Protein AF-A0A9E3DTP0-F1 (afdb_monomer_lite)

Secondary structure (DSSP, 8-state):
----GGGSTTS--HHHHHHHHHHHHHHHHHHHHSSPP-HHHHHHHHHHHS-GGGHHHHHHHHHHHTTPPP-THHHH-HHHHHHHHHHHHHHHHHHHHHHHTT-TTHHHHHHHTT----

Sequence (118 aa):
SRRNVLTTAGALPRRTAARGVLGAPRLHYTLATGAIATKEAAGHYALEVFEPSWHPLIADTLGYWRGARARGPYRRHPARRQRDAAEFVACVIEDANQRWSGSPHGRLLDIVHRWPPS

pLDDT: mean 80.46, std 18.89, range [29.72, 97.88]

Radius of gyration: 17.83 Å; chains: 1; bounding box: 39×24×72 Å

Foldseek 3Di:
DDDDPPQPPPFDPLVVLLCLQQVLLQVLCCLVPVDGDDSLRSLVSCCVPDDPVLNLLSVQSNCVVVVHDGDDPCVVHVNVSVVSSVVSSVVSVVVSCVVCVPPCCVVVVVVVVPDDDD

Structure (mmCIF, N/CA/C/O backbone):
data_AF-A0A9E3DTP0-F1
#
_entry.id   AF-A0A9E3DTP0-F1
#
loop_
_atom_site.group_PDB
_atom_site.id
_atom_site.type_symbol
_atom_site.label_atom_id
_atom_site.label_alt_id
_atom_site.label_comp_id
_atom_site.label_asym_id
_atom_site.label_entity_id
_atom_site.label_seq_id
_atom_site.pdbx_PDB_ins_code
_atom_site.Cartn_x
_atom_site.Cartn_y
_atom_site.Cartn_z
_atom_site.occupancy
_atom_site.B_iso_or_equiv
_atom_site.auth_seq_id
_atom_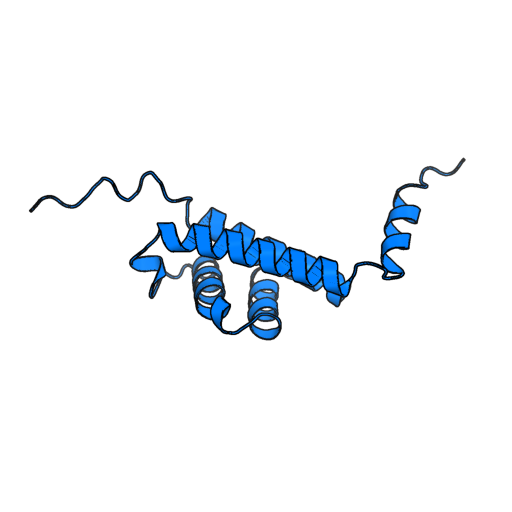site.auth_comp_id
_atom_site.auth_asym_id
_atom_site.auth_atom_id
_atom_site.pdbx_PDB_model_num
ATOM 1 N N . SER A 1 1 ? 26.458 1.436 -31.234 1.00 42.31 1 SER A N 1
ATOM 2 C CA . SER A 1 1 ? 25.141 1.658 -30.600 1.00 42.31 1 SER A CA 1
ATOM 3 C C . SER A 1 1 ? 25.329 1.836 -29.091 1.00 42.31 1 SER A C 1
ATOM 5 O O . SER A 1 1 ? 25.630 0.864 -28.404 1.00 42.31 1 SER A O 1
ATOM 7 N N . ARG A 1 2 ? 25.308 3.083 -28.586 1.00 41.94 2 ARG A N 1
ATOM 8 C CA . ARG A 1 2 ? 25.548 3.424 -27.165 1.00 41.94 2 ARG A CA 1
ATOM 9 C C . ARG A 1 2 ? 24.266 3.185 -26.361 1.00 41.94 2 ARG A C 1
ATOM 11 O O . ARG A 1 2 ? 23.267 3.856 -26.594 1.00 41.94 2 ARG A O 1
ATOM 18 N N . ARG A 1 3 ? 24.282 2.232 -25.424 1.00 46.75 3 ARG A N 1
ATOM 19 C CA . ARG A 1 3 ? 23.185 2.032 -24.464 1.00 46.75 3 ARG A CA 1
ATOM 20 C C . ARG A 1 3 ? 23.237 3.121 -23.390 1.00 46.75 3 ARG A C 1
ATOM 22 O O . ARG A 1 3 ? 24.299 3.430 -22.865 1.00 46.75 3 ARG A O 1
ATOM 29 N N . ASN A 1 4 ? 22.075 3.704 -23.124 1.00 42.19 4 ASN A N 1
ATOM 30 C CA . ASN A 1 4 ? 21.833 4.877 -22.294 1.00 42.19 4 ASN A CA 1
ATOM 31 C C . ASN A 1 4 ? 22.100 4.571 -20.803 1.00 42.19 4 ASN A C 1
ATOM 33 O O . ASN A 1 4 ? 21.284 3.933 -20.143 1.00 42.19 4 ASN A O 1
ATOM 37 N N . VAL A 1 5 ? 23.262 4.983 -20.286 1.00 47.47 5 VAL A N 1
ATOM 38 C CA . VAL A 1 5 ? 23.692 4.773 -18.883 1.00 47.47 5 VAL A CA 1
ATOM 39 C C . VAL A 1 5 ? 23.002 5.757 -17.916 1.00 47.47 5 VAL A C 1
ATOM 41 O O . VAL A 1 5 ? 23.025 5.568 -16.704 1.00 47.47 5 VAL A O 1
ATOM 44 N N . LEU A 1 6 ? 22.310 6.778 -18.432 1.00 41.81 6 LEU A N 1
ATOM 45 C CA . LEU A 1 6 ? 21.831 7.921 -17.646 1.00 41.81 6 LEU A CA 1
ATOM 46 C C . LEU A 1 6 ? 20.447 7.741 -16.992 1.00 41.81 6 LEU A C 1
ATOM 48 O O . LEU A 1 6 ? 19.993 8.631 -16.283 1.00 41.81 6 LEU A O 1
ATOM 52 N N . THR A 1 7 ? 19.761 6.607 -17.170 1.00 50.12 7 THR A N 1
ATOM 53 C CA . THR A 1 7 ? 18.391 6.419 -16.634 1.00 50.12 7 THR A CA 1
ATOM 54 C C . THR A 1 7 ? 18.332 5.717 -15.270 1.00 50.12 7 THR A C 1
ATOM 56 O O . THR A 1 7 ? 17.258 5.595 -14.683 1.00 50.12 7 THR A O 1
ATOM 59 N N . THR A 1 8 ? 19.468 5.255 -14.743 1.00 51.59 8 THR A N 1
ATOM 60 C CA . THR A 1 8 ? 19.522 4.440 -13.513 1.00 51.59 8 THR A CA 1
ATOM 61 C C . THR A 1 8 ? 19.729 5.278 -12.246 1.00 51.59 8 THR A C 1
ATOM 63 O O . THR A 1 8 ? 19.340 4.851 -11.165 1.00 51.59 8 THR A O 1
ATOM 66 N N . ALA A 1 9 ? 20.294 6.483 -12.365 1.00 50.88 9 ALA A N 1
ATOM 67 C CA . ALA A 1 9 ? 20.739 7.281 -11.218 1.00 50.88 9 ALA A CA 1
ATOM 68 C C . ALA A 1 9 ? 19.601 7.933 -10.405 1.00 50.88 9 ALA A C 1
ATOM 70 O O . ALA A 1 9 ? 19.785 8.218 -9.228 1.00 50.88 9 ALA A O 1
ATOM 71 N N . GLY A 1 10 ? 18.422 8.146 -11.000 1.00 50.91 10 GLY A N 1
ATOM 72 C CA . GLY A 1 10 ? 17.300 8.834 -10.342 1.00 50.91 10 GLY A CA 1
ATOM 73 C C . GLY A 1 10 ? 16.226 7.918 -9.756 1.00 50.91 10 GLY A C 1
ATOM 74 O O . GLY A 1 10 ? 15.246 8.413 -9.212 1.00 50.91 10 GLY A O 1
ATOM 75 N N . ALA A 1 11 ? 16.355 6.596 -9.903 1.00 57.56 11 ALA A N 1
ATOM 76 C CA . ALA A 1 11 ? 15.314 5.670 -9.489 1.00 57.56 11 ALA A CA 1
ATOM 77 C C . ALA A 1 11 ? 15.684 4.946 -8.181 1.00 57.56 11 ALA A C 1
ATOM 79 O O . ALA A 1 11 ? 16.572 4.096 -8.183 1.00 57.56 11 ALA A O 1
ATOM 80 N N . LEU A 1 12 ? 14.954 5.213 -7.087 1.00 62.31 12 LEU A N 1
ATOM 81 C CA . LEU A 1 12 ? 14.990 4.397 -5.869 1.00 62.31 12 LEU A CA 1
ATOM 82 C C . LEU A 1 12 ? 14.947 2.891 -6.197 1.00 62.31 12 LEU A C 1
ATOM 84 O O . LEU A 1 12 ? 14.172 2.455 -7.064 1.00 62.31 12 LEU A O 1
ATOM 88 N N . PRO A 1 13 ? 15.721 2.068 -5.463 1.00 77.62 13 PRO A N 1
ATOM 89 C CA . PRO A 1 13 ? 15.702 0.625 -5.631 1.00 77.62 13 PRO A CA 1
ATOM 90 C C . PRO A 1 13 ? 14.276 0.070 -5.548 1.00 77.62 13 PRO A C 1
ATOM 92 O O . PRO A 1 13 ? 13.490 0.468 -4.688 1.00 77.62 13 PRO A O 1
ATOM 95 N N . ARG A 1 14 ? 13.952 -0.923 -6.389 1.00 78.56 14 ARG A N 1
ATOM 96 C CA . ARG A 1 14 ? 12.644 -1.617 -6.386 1.00 78.56 14 ARG A CA 1
ATOM 97 C C . ARG A 1 14 ? 12.231 -2.093 -4.986 1.00 78.56 14 ARG A C 1
ATOM 99 O O . ARG A 1 14 ? 11.054 -2.059 -4.652 1.00 78.56 14 ARG A O 1
ATOM 106 N N . ARG A 1 15 ? 13.213 -2.457 -4.155 1.00 82.00 15 ARG A N 1
ATOM 107 C CA . ARG A 1 15 ? 13.046 -2.814 -2.741 1.00 82.00 15 ARG A CA 1
ATOM 108 C C . ARG A 1 15 ? 12.440 -1.695 -1.890 1.00 82.00 15 ARG A C 1
ATOM 110 O O . ARG A 1 15 ? 11.639 -1.982 -1.008 1.00 82.00 15 ARG A O 1
ATOM 117 N N . THR A 1 16 ? 12.836 -0.446 -2.117 1.00 82.00 16 THR A N 1
ATOM 118 C CA . THR A 1 16 ? 12.363 0.713 -1.347 1.00 82.00 16 THR A CA 1
ATOM 119 C C . THR A 1 16 ? 10.904 1.006 -1.672 1.00 82.00 16 THR A C 1
ATOM 121 O O . THR A 1 16 ? 10.090 1.093 -0.759 1.00 82.00 16 THR A O 1
ATOM 124 N N . ALA A 1 17 ? 10.551 1.025 -2.961 1.00 82.50 17 ALA A N 1
ATOM 125 C CA . ALA A 1 17 ? 9.158 1.144 -3.393 1.00 82.50 17 ALA A CA 1
ATOM 126 C C . ALA A 1 17 ? 8.295 -0.005 -2.837 1.00 82.50 17 ALA A C 1
ATOM 128 O O . ALA A 1 17 ? 7.247 0.239 -2.251 1.00 82.50 17 ALA A O 1
ATOM 129 N N . ALA A 1 18 ? 8.784 -1.248 -2.915 1.00 83.88 18 ALA A N 1
ATOM 130 C CA . ALA A 1 18 ? 8.076 -2.421 -2.401 1.00 83.88 18 ALA A CA 1
ATOM 131 C C . ALA A 1 18 ? 7.825 -2.386 -0.881 1.00 83.88 18 ALA A C 1
ATOM 133 O O . ALA A 1 18 ? 6.842 -2.946 -0.400 1.00 83.88 18 ALA A O 1
ATOM 134 N N . ARG A 1 19 ? 8.715 -1.748 -0.109 1.00 85.69 19 ARG A N 1
ATOM 135 C CA . ARG A 1 19 ? 8.522 -1.541 1.333 1.00 85.69 19 ARG A CA 1
ATOM 136 C C . ARG A 1 19 ? 7.425 -0.522 1.616 1.00 85.69 19 ARG A C 1
ATOM 138 O O . ARG A 1 19 ? 6.607 -0.794 2.483 1.00 85.69 19 ARG A O 1
ATOM 145 N N . GLY A 1 20 ? 7.399 0.600 0.897 1.00 84.88 20 GLY A N 1
ATOM 146 C CA . GLY A 1 20 ? 6.355 1.620 1.054 1.00 84.88 20 GLY A CA 1
ATOM 147 C C . GLY A 1 20 ? 4.977 1.090 0.662 1.00 84.88 20 GLY A C 1
ATOM 148 O O . GLY A 1 20 ? 4.056 1.119 1.474 1.00 84.88 20 GLY A O 1
ATOM 149 N N . VAL A 1 21 ? 4.882 0.495 -0.532 1.00 91.88 21 VAL A N 1
ATOM 150 C CA . VAL A 1 21 ? 3.630 -0.037 -1.102 1.00 91.88 21 VAL A CA 1
ATOM 151 C C . VAL A 1 21 ? 2.982 -1.104 -0.221 1.00 91.88 21 VAL A C 1
ATOM 153 O O . VAL A 1 21 ? 1.770 -1.214 -0.233 1.00 91.88 21 VAL A O 1
ATOM 156 N N . LEU A 1 22 ? 3.737 -1.880 0.564 1.00 93.62 22 LEU A N 1
ATOM 157 C CA . LEU A 1 22 ? 3.143 -2.844 1.506 1.00 93.62 22 LEU A CA 1
ATOM 158 C C . LEU A 1 22 ? 3.114 -2.345 2.949 1.00 93.62 22 LEU A C 1
ATOM 160 O O . LEU A 1 22 ? 2.328 -2.839 3.747 1.00 93.62 22 LEU A O 1
ATOM 164 N N . GLY A 1 23 ? 3.973 -1.394 3.310 1.00 94.25 23 GLY A N 1
ATOM 165 C CA . GLY A 1 23 ? 4.029 -0.830 4.654 1.00 94.25 23 GLY A CA 1
ATOM 166 C C . GLY A 1 23 ? 2.732 -0.121 5.024 1.00 94.25 23 GLY A C 1
ATOM 167 O O . GLY A 1 23 ? 2.158 -0.431 6.064 1.00 94.25 23 GLY A O 1
ATOM 168 N N . ALA A 1 24 ? 2.243 0.767 4.155 1.00 95.62 24 ALA A N 1
ATOM 169 C CA . ALA A 1 24 ? 1.009 1.504 4.417 1.00 95.62 24 ALA A CA 1
ATOM 170 C C . ALA A 1 24 ? -0.231 0.582 4.477 1.00 95.62 24 ALA A C 1
ATOM 172 O O . ALA A 1 24 ? -0.931 0.629 5.489 1.00 95.62 24 ALA A O 1
ATOM 173 N N . PRO A 1 25 ? -0.463 -0.349 3.524 1.00 97.19 25 PRO A N 1
ATOM 174 C CA . PRO A 1 25 ? -1.568 -1.305 3.634 1.00 97.19 25 PRO A CA 1
ATOM 175 C C . PRO A 1 25 ? -1.519 -2.209 4.865 1.00 97.19 25 PRO A C 1
ATOM 177 O O . PRO A 1 25 ? -2.567 -2.617 5.345 1.00 97.19 25 PRO A O 1
ATOM 180 N N . ARG A 1 26 ? -0.336 -2.522 5.417 1.00 96.81 26 ARG A N 1
ATOM 181 C CA . ARG A 1 26 ? -0.251 -3.273 6.685 1.00 96.81 26 ARG A CA 1
ATOM 182 C C . ARG A 1 26 ? -0.846 -2.489 7.845 1.00 96.81 26 ARG A C 1
ATOM 184 O O . ARG A 1 26 ? -1.532 -3.078 8.666 1.00 96.81 26 ARG A O 1
ATOM 191 N N . LEU A 1 27 ? -0.543 -1.196 7.934 1.00 96.00 27 LEU A N 1
ATOM 192 C CA . LEU A 1 27 ? -1.069 -0.345 9.000 1.00 96.00 27 LEU A CA 1
ATOM 193 C C . LEU A 1 27 ? -2.574 -0.157 8.837 1.00 96.00 27 LEU A C 1
ATOM 195 O O . LEU A 1 27 ? -3.313 -0.299 9.803 1.00 96.00 27 LEU A O 1
ATOM 199 N N . HIS A 1 28 ? -3.017 0.070 7.603 1.00 95.75 28 HIS A N 1
ATOM 200 C CA . HIS A 1 28 ? -4.431 0.152 7.263 1.00 95.75 28 HIS A CA 1
ATOM 201 C C . HIS A 1 28 ? -5.186 -1.144 7.616 1.00 95.75 28 HIS A C 1
ATOM 203 O O . HIS A 1 28 ? -6.175 -1.097 8.340 1.00 95.75 28 HIS A O 1
ATOM 209 N N . TYR A 1 29 ? -4.644 -2.313 7.254 1.00 96.00 29 TYR A N 1
ATOM 210 C CA . TYR A 1 29 ? -5.182 -3.618 7.657 1.00 96.00 29 TYR A CA 1
ATOM 211 C C . TYR A 1 29 ? -5.296 -3.761 9.181 1.00 96.00 29 TYR A C 1
ATOM 213 O O . TYR A 1 29 ? -6.312 -4.246 9.682 1.00 96.00 29 TYR A O 1
ATOM 221 N N . THR A 1 30 ? -4.273 -3.334 9.929 1.00 95.56 30 THR A N 1
ATOM 222 C CA . THR A 1 30 ? -4.309 -3.364 11.397 1.00 95.56 30 THR A CA 1
ATOM 223 C C . THR A 1 30 ? -5.421 -2.478 11.947 1.00 95.56 30 THR A C 1
ATOM 225 O O . THR A 1 30 ? -6.130 -2.904 12.852 1.00 95.56 30 THR A O 1
ATOM 228 N N . LEU A 1 31 ? -5.616 -1.278 11.393 1.00 93.06 31 LEU A N 1
ATOM 229 C CA . LEU A 1 31 ? -6.720 -0.397 11.789 1.00 93.06 31 LEU A CA 1
ATOM 230 C C . LEU A 1 31 ? -8.088 -1.014 11.466 1.00 93.06 31 LEU A C 1
ATOM 232 O O . LEU A 1 31 ? -9.011 -0.912 12.269 1.00 93.06 31 LEU A O 1
ATOM 236 N N . ALA A 1 32 ? -8.207 -1.689 10.321 1.00 92.81 32 ALA A N 1
ATOM 237 C CA . ALA A 1 32 ? -9.458 -2.286 9.869 1.00 92.81 32 ALA A CA 1
ATOM 238 C C . ALA A 1 32 ? -9.850 -3.566 10.619 1.00 92.81 32 ALA A C 1
ATOM 240 O O . ALA A 1 32 ? -11.037 -3.845 10.770 1.00 92.81 32 ALA A O 1
ATOM 241 N N . THR A 1 33 ? -8.873 -4.361 11.060 1.00 91.94 33 THR A N 1
ATOM 242 C CA . THR A 1 33 ? -9.119 -5.727 11.561 1.00 91.94 33 THR A C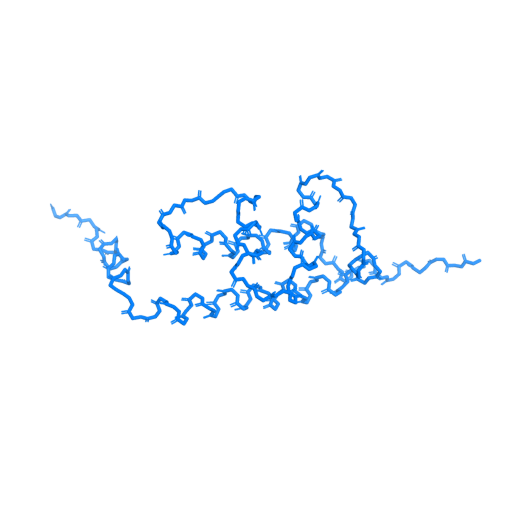A 1
ATOM 243 C C . THR A 1 33 ? -8.642 -5.968 12.991 1.00 91.94 33 THR A C 1
ATOM 245 O O . THR A 1 33 ? -9.004 -6.977 13.591 1.00 91.94 33 THR A O 1
ATOM 248 N N . GLY A 1 34 ? -7.785 -5.100 13.532 1.00 90.75 34 GLY A N 1
ATOM 249 C CA . GLY A 1 34 ? -7.072 -5.324 14.793 1.00 90.75 34 GLY A CA 1
ATOM 250 C C . GLY A 1 34 ? -5.938 -6.358 14.716 1.00 90.75 34 GLY A C 1
ATOM 251 O O . GLY A 1 34 ? -5.222 -6.546 15.697 1.00 90.75 34 GLY A O 1
ATOM 252 N N . ALA A 1 35 ? -5.734 -7.023 13.573 1.00 94.06 35 ALA A N 1
ATOM 253 C CA . ALA A 1 35 ? -4.711 -8.052 13.390 1.00 94.06 35 ALA A CA 1
ATOM 254 C C . ALA A 1 35 ? -3.470 -7.523 12.647 1.00 94.06 35 ALA A C 1
ATOM 256 O O . ALA A 1 35 ? -3.527 -6.539 11.917 1.00 94.06 35 ALA A O 1
ATOM 257 N N . ILE A 1 36 ? -2.329 -8.209 12.781 1.00 94.44 36 ILE A N 1
ATOM 258 C CA . ILE A 1 36 ? -1.085 -7.852 12.078 1.00 94.44 36 ILE A CA 1
ATOM 259 C C . ILE A 1 36 ? -0.930 -8.713 10.819 1.00 94.44 36 ILE A C 1
ATOM 261 O O . ILE A 1 36 ? -0.774 -9.929 10.904 1.00 94.44 36 ILE A O 1
ATOM 265 N N . ALA A 1 37 ? -0.895 -8.085 9.642 1.00 94.00 37 ALA A N 1
ATOM 266 C CA . ALA A 1 37 ? -0.688 -8.788 8.373 1.00 94.00 37 ALA A CA 1
ATOM 267 C C . ALA A 1 37 ? 0.785 -9.162 8.115 1.00 94.00 37 ALA A C 1
ATOM 269 O O . ALA A 1 37 ? 1.718 -8.500 8.580 1.00 94.00 37 ALA A O 1
ATOM 270 N N . THR A 1 38 ? 1.027 -10.178 7.279 1.00 93.88 38 THR A N 1
ATOM 271 C CA . THR A 1 38 ? 2.312 -10.375 6.574 1.00 93.88 38 THR A CA 1
ATOM 272 C C . THR A 1 38 ? 2.450 -9.369 5.417 1.00 93.88 38 THR A C 1
ATOM 274 O O . THR A 1 38 ? 1.585 -8.519 5.217 1.00 93.88 38 THR A O 1
ATOM 277 N N . LYS A 1 39 ? 3.572 -9.364 4.682 1.00 89.44 39 LYS A N 1
ATOM 278 C CA . LYS A 1 39 ? 3.715 -8.474 3.511 1.00 89.44 39 LYS A CA 1
ATOM 279 C C . LYS A 1 39 ? 2.785 -8.919 2.387 1.00 89.44 39 LYS A C 1
ATOM 281 O O . LYS A 1 39 ? 2.092 -8.102 1.795 1.00 89.44 39 LYS A O 1
ATOM 286 N N . GLU A 1 40 ? 2.750 -10.219 2.147 1.00 92.62 40 GLU A N 1
ATOM 287 C CA . GLU A 1 40 ? 1.908 -10.869 1.157 1.00 92.62 40 GLU A CA 1
ATOM 288 C C . GLU A 1 40 ? 0.431 -10.651 1.481 1.00 92.62 40 GLU A C 1
ATOM 290 O O . GLU A 1 40 ? -0.303 -10.190 0.612 1.00 92.62 40 GLU A O 1
ATOM 295 N N . ALA A 1 41 ? 0.014 -10.885 2.732 1.00 94.69 41 ALA A N 1
ATOM 296 C CA . ALA A 1 41 ? -1.366 -10.654 3.158 1.00 94.69 41 ALA A CA 1
ATOM 297 C C . ALA A 1 41 ? -1.779 -9.186 2.981 1.00 94.69 41 ALA A C 1
ATOM 299 O O . ALA A 1 41 ? -2.856 -8.918 2.468 1.00 94.69 41 ALA A O 1
ATOM 300 N N . ALA A 1 42 ? -0.903 -8.232 3.307 1.00 95.50 42 ALA A N 1
ATOM 301 C CA . ALA A 1 42 ? -1.189 -6.815 3.094 1.00 95.50 42 ALA A CA 1
ATOM 302 C C . ALA A 1 42 ? -1.283 -6.428 1.612 1.00 95.50 42 ALA A C 1
ATOM 304 O O . ALA A 1 42 ? -2.057 -5.548 1.252 1.00 95.50 42 ALA A O 1
ATOM 305 N N . GLY A 1 43 ? -0.508 -7.080 0.741 1.00 95.75 43 GLY A N 1
ATOM 306 C CA . GLY A 1 43 ? -0.634 -6.879 -0.699 1.00 95.75 43 GLY A CA 1
ATOM 307 C C . GLY A 1 43 ? -1.936 -7.455 -1.255 1.00 95.75 43 GLY A C 1
ATOM 308 O O . GLY A 1 43 ? -2.534 -6.834 -2.121 1.00 95.75 43 GLY A O 1
ATOM 309 N N . HIS A 1 44 ? -2.396 -8.600 -0.746 1.00 96.81 44 HIS A N 1
ATOM 310 C CA . HIS A 1 44 ? -3.703 -9.158 -1.106 1.00 96.81 44 HIS A CA 1
ATOM 311 C C . HIS A 1 44 ? -4.851 -8.283 -0.605 1.00 96.81 44 HIS A C 1
ATOM 313 O O . HIS A 1 44 ? -5.688 -7.884 -1.403 1.00 96.81 44 HIS A O 1
ATOM 319 N N . TYR A 1 45 ? -4.798 -7.871 0.659 1.00 97.56 45 TYR A N 1
ATOM 320 C CA . TYR A 1 45 ? -5.716 -6.889 1.227 1.00 97.56 45 TYR A CA 1
ATOM 321 C C . TYR A 1 45 ? -5.798 -5.610 0.379 1.00 97.56 45 TYR A C 1
ATOM 323 O O . TYR A 1 45 ? -6.879 -5.130 0.061 1.00 97.56 45 TYR A O 1
ATOM 331 N N . ALA A 1 46 ? -4.654 -5.083 -0.066 1.00 97.56 46 ALA A N 1
ATOM 332 C CA . ALA A 1 46 ? -4.632 -3.887 -0.897 1.00 97.56 46 ALA A CA 1
ATOM 333 C C . ALA A 1 46 ? -5.322 -4.067 -2.264 1.00 97.56 46 ALA A C 1
ATOM 335 O O . ALA A 1 46 ? -5.872 -3.101 -2.782 1.00 97.56 46 ALA A O 1
ATOM 336 N N . LEU A 1 47 ? -5.300 -5.275 -2.843 1.00 97.62 47 LEU A N 1
ATOM 337 C CA . LEU A 1 47 ? -6.028 -5.595 -4.082 1.00 97.62 47 LEU A CA 1
ATOM 338 C C . LEU A 1 47 ? -7.544 -5.712 -3.870 1.00 97.62 47 LEU A C 1
ATOM 340 O O . LEU A 1 47 ? -8.297 -5.680 -4.836 1.00 97.62 47 LEU A O 1
ATOM 344 N N . GLU A 1 48 ? -7.987 -5.912 -2.632 1.00 97.75 48 GLU A N 1
ATOM 345 C CA . GLU A 1 48 ? -9.406 -6.024 -2.289 1.00 97.75 48 GLU A CA 1
ATOM 346 C C . GLU A 1 48 ? -10.010 -4.663 -1.920 1.00 97.75 48 GLU A C 1
ATOM 348 O O . GLU A 1 48 ? -11.187 -4.424 -2.171 1.00 97.75 48 GLU A O 1
ATOM 353 N N . VAL A 1 49 ? -9.212 -3.777 -1.318 1.00 97.31 49 VAL A N 1
ATOM 354 C CA . VAL A 1 49 ? -9.699 -2.534 -0.694 1.00 97.31 49 VAL A CA 1
ATOM 355 C C . VAL A 1 49 ? -9.524 -1.303 -1.575 1.00 97.31 49 VAL A C 1
ATOM 357 O O . VAL A 1 49 ? -10.358 -0.402 -1.521 1.00 97.31 49 VAL A O 1
ATOM 360 N N . PHE A 1 50 ? -8.443 -1.232 -2.355 1.00 97.38 50 PHE A N 1
ATOM 361 C CA . PHE A 1 50 ? -8.122 -0.044 -3.147 1.00 97.38 50 PHE A CA 1
ATOM 362 C C . PHE A 1 50 ? -8.506 -0.213 -4.614 1.00 97.38 50 PHE A C 1
ATOM 364 O O . PHE A 1 50 ? -8.571 -1.319 -5.142 1.00 97.38 50 PHE A O 1
ATOM 371 N N . GLU A 1 51 ? -8.720 0.921 -5.280 1.00 97.19 51 GLU A N 1
ATOM 372 C CA . GLU A 1 51 ? -9.152 0.981 -6.675 1.00 97.19 51 GLU A CA 1
ATOM 373 C C . GLU A 1 51 ? -8.297 0.111 -7.624 1.00 97.19 51 GLU A C 1
ATOM 375 O O . GLU A 1 51 ? -7.059 0.113 -7.524 1.00 97.19 51 GLU A O 1
ATOM 380 N N . PRO A 1 52 ? -8.912 -0.550 -8.631 1.00 97.06 52 PRO A N 1
ATOM 381 C CA . PRO A 1 52 ? -8.206 -1.416 -9.580 1.00 97.06 52 PRO A CA 1
ATOM 382 C C . PRO A 1 52 ? -7.052 -0.751 -10.340 1.00 97.06 52 PRO A C 1
ATOM 384 O O . PRO A 1 52 ? -6.148 -1.433 -10.832 1.00 97.06 52 PRO A O 1
ATOM 387 N N . SER A 1 53 ? -7.045 0.582 -10.426 1.00 95.50 53 SER A N 1
ATOM 388 C CA . SER A 1 53 ? -5.956 1.367 -11.014 1.00 95.50 53 SER A CA 1
ATOM 389 C C . SER A 1 53 ? -4.606 1.143 -10.314 1.00 95.50 53 SER A C 1
ATOM 391 O O . SER A 1 53 ? -3.563 1.222 -10.969 1.00 95.50 53 SER A O 1
ATOM 393 N N . TRP A 1 54 ? -4.608 0.775 -9.028 1.00 96.19 54 TRP A N 1
ATOM 394 C CA . TRP A 1 54 ? -3.405 0.475 -8.246 1.00 96.19 54 TRP A CA 1
ATOM 395 C C . TRP A 1 54 ? -2.900 -0.964 -8.409 1.00 96.19 54 TRP A C 1
ATOM 397 O O . TRP A 1 54 ? -1.737 -1.255 -8.102 1.00 96.19 54 TRP A O 1
ATOM 407 N N . HIS A 1 55 ? -3.718 -1.877 -8.944 1.00 95.00 55 HIS A N 1
ATOM 408 C CA . HIS A 1 55 ? -3.377 -3.301 -9.050 1.00 95.00 55 HIS A CA 1
ATOM 409 C C . HIS A 1 55 ? -2.055 -3.579 -9.779 1.00 95.00 55 HIS A C 1
ATOM 411 O O . HIS A 1 55 ? -1.295 -4.429 -9.304 1.00 95.00 55 HIS A O 1
ATOM 417 N N . PRO A 1 56 ? -1.693 -2.883 -10.879 1.00 93.06 56 PRO A N 1
ATOM 418 C CA . PRO A 1 56 ? -0.403 -3.098 -11.528 1.00 93.06 56 PRO A CA 1
ATOM 419 C C . PRO A 1 56 ? 0.798 -2.856 -10.600 1.00 93.06 56 PRO A C 1
ATOM 421 O O . PRO A 1 56 ? 1.783 -3.598 -10.666 1.00 93.06 56 PRO A O 1
ATOM 424 N N . LEU A 1 57 ? 0.738 -1.834 -9.738 1.00 93.62 57 LEU A N 1
ATOM 425 C CA . LEU A 1 57 ? 1.798 -1.494 -8.782 1.00 93.62 57 LEU A CA 1
ATOM 426 C C . LEU A 1 57 ? 1.889 -2.534 -7.661 1.00 93.62 57 LEU A C 1
ATOM 428 O O . LEU A 1 57 ? 2.984 -2.999 -7.314 1.00 93.62 57 LEU A O 1
ATOM 432 N N . ILE A 1 58 ? 0.733 -2.918 -7.118 1.00 94.62 58 ILE A N 1
ATOM 433 C CA . ILE A 1 58 ? 0.622 -3.900 -6.037 1.00 94.62 58 ILE A CA 1
ATOM 434 C C . ILE A 1 58 ? 1.112 -5.270 -6.530 1.00 94.62 58 ILE A C 1
ATOM 436 O O . ILE A 1 58 ? 1.932 -5.914 -5.872 1.00 94.62 58 ILE A O 1
ATOM 440 N N . ALA A 1 59 ? 0.729 -5.675 -7.743 1.00 92.56 59 ALA A N 1
ATOM 441 C CA . ALA A 1 59 ? 1.189 -6.909 -8.371 1.00 92.56 59 ALA A CA 1
ATOM 442 C C . ALA A 1 59 ? 2.706 -6.913 -8.660 1.00 92.56 59 ALA A C 1
ATOM 444 O O . ALA A 1 59 ? 3.368 -7.921 -8.400 1.00 92.56 59 AL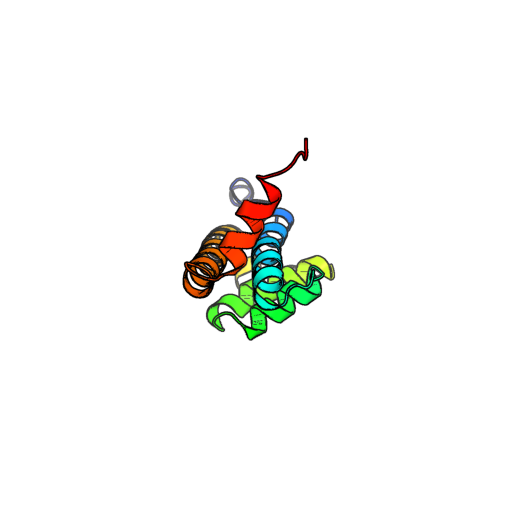A A O 1
ATOM 445 N N . ASP A 1 60 ? 3.298 -5.805 -9.143 1.00 91.38 60 ASP A N 1
ATOM 446 C CA . ASP A 1 60 ? 4.764 -5.703 -9.329 1.00 91.38 60 ASP A CA 1
ATOM 447 C C . ASP A 1 60 ? 5.519 -5.862 -8.001 1.00 91.38 60 ASP A C 1
ATOM 449 O O . ASP A 1 60 ? 6.611 -6.449 -7.964 1.00 91.38 60 ASP A O 1
ATOM 453 N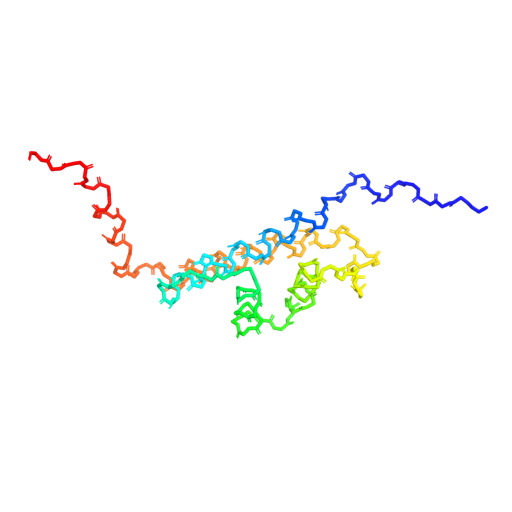 N . THR A 1 61 ? 4.918 -5.369 -6.917 1.00 91.38 61 THR A N 1
ATOM 454 C CA . THR A 1 61 ? 5.451 -5.430 -5.556 1.00 91.38 61 THR A CA 1
ATOM 455 C C . THR A 1 61 ? 5.340 -6.831 -4.953 1.00 91.38 61 THR A C 1
ATOM 457 O O . THR A 1 61 ? 6.336 -7.353 -4.452 1.00 91.38 61 THR A O 1
ATOM 460 N N . LEU A 1 62 ? 4.185 -7.491 -5.063 1.00 91.62 62 LEU A N 1
ATOM 461 C CA . LEU A 1 62 ? 4.024 -8.900 -4.677 1.00 91.62 62 LEU A CA 1
ATOM 462 C C . LEU A 1 62 ? 4.984 -9.801 -5.465 1.00 91.62 62 LEU A C 1
ATOM 464 O O . LEU A 1 62 ? 5.643 -10.674 -4.901 1.00 91.62 62 LEU A O 1
ATOM 468 N N . GLY A 1 63 ? 5.133 -9.540 -6.766 1.00 89.50 63 GLY A N 1
ATOM 469 C CA . GLY A 1 63 ? 6.098 -10.232 -7.611 1.00 89.50 63 GLY A CA 1
ATOM 470 C C . GLY A 1 63 ? 7.537 -10.068 -7.118 1.00 89.50 63 GLY A C 1
ATOM 471 O O . GLY A 1 63 ? 8.286 -11.039 -7.119 1.00 89.50 63 GLY A O 1
ATOM 472 N N . TYR A 1 64 ? 7.930 -8.874 -6.659 1.00 87.38 64 TYR A N 1
ATOM 473 C CA . TYR A 1 64 ? 9.268 -8.640 -6.103 1.00 87.38 64 TYR A CA 1
ATOM 474 C C . TYR A 1 64 ? 9.564 -9.550 -4.902 1.00 87.38 64 TYR A C 1
ATOM 476 O O . TYR A 1 64 ? 10.630 -10.162 -4.866 1.00 87.38 64 TYR A O 1
ATOM 484 N N . TRP A 1 65 ? 8.626 -9.676 -3.959 1.00 81.75 65 TRP A N 1
ATOM 485 C CA . TRP A 1 65 ? 8.802 -10.529 -2.775 1.00 81.75 65 TRP A CA 1
ATOM 486 C C . TRP A 1 65 ? 8.857 -12.021 -3.113 1.00 81.75 65 TRP A C 1
ATOM 488 O O . TRP A 1 65 ? 9.577 -12.769 -2.463 1.00 81.75 65 TRP A O 1
ATOM 498 N N . ARG A 1 66 ? 8.212 -12.429 -4.209 1.00 86.38 66 ARG A N 1
ATOM 499 C CA . ARG A 1 66 ? 8.307 -13.785 -4.776 1.00 86.38 66 ARG A CA 1
ATOM 500 C C . ARG A 1 66 ? 9.569 -14.014 -5.625 1.00 86.38 66 ARG A C 1
ATOM 502 O O . ARG A 1 66 ? 9.669 -15.025 -6.311 1.00 86.38 66 ARG A O 1
ATOM 509 N N . GLY A 1 67 ? 10.506 -13.062 -5.660 1.00 84.19 67 GLY A N 1
ATOM 510 C CA . GLY A 1 67 ? 11.722 -13.141 -6.479 1.00 84.19 67 GLY A CA 1
ATOM 511 C C . GLY A 1 67 ? 11.494 -12.921 -7.981 1.00 84.19 67 GLY A C 1
ATOM 512 O O . GLY A 1 67 ? 12.412 -13.082 -8.788 1.00 84.19 67 GLY A O 1
ATOM 513 N N . ALA A 1 68 ? 10.291 -12.519 -8.397 1.00 86.12 68 ALA A N 1
ATOM 514 C CA . ALA A 1 68 ? 9.974 -12.298 -9.799 1.00 86.12 68 ALA A CA 1
ATOM 515 C C . ALA A 1 68 ? 10.577 -10.985 -10.315 1.00 86.12 68 ALA A C 1
ATOM 517 O O . ALA A 1 68 ? 10.573 -9.941 -9.650 1.00 86.12 68 ALA A O 1
ATOM 518 N N . ARG A 1 69 ? 11.042 -11.003 -11.568 1.00 83.12 69 ARG A N 1
ATOM 519 C CA . ARG A 1 69 ? 11.463 -9.795 -12.293 1.00 83.12 69 ARG A CA 1
ATOM 520 C C . ARG A 1 69 ? 10.289 -8.835 -12.499 1.00 83.12 69 ARG A C 1
ATOM 522 O O . ARG A 1 69 ? 9.145 -9.267 -12.607 1.00 83.12 69 ARG A O 1
ATOM 529 N N . ALA A 1 70 ? 10.594 -7.541 -12.582 1.00 80.69 70 ALA A N 1
ATOM 530 C CA . ALA A 1 70 ? 9.596 -6.515 -12.865 1.00 80.69 70 ALA A CA 1
ATOM 531 C C . ALA A 1 70 ? 8.939 -6.756 -14.230 1.00 80.69 70 ALA A C 1
ATOM 533 O O . ALA A 1 70 ? 9.623 -7.119 -15.195 1.00 80.69 70 ALA A O 1
ATOM 534 N N . ARG A 1 71 ? 7.628 -6.525 -14.322 1.00 77.06 71 ARG A N 1
ATOM 535 C CA . ARG A 1 71 ? 6.840 -6.726 -15.549 1.00 77.06 71 ARG A CA 1
ATOM 536 C C . ARG A 1 71 ? 6.065 -5.460 -15.922 1.00 77.06 71 ARG A C 1
ATOM 538 O O . ARG A 1 71 ? 5.964 -4.517 -15.142 1.00 77.06 71 ARG A O 1
ATOM 545 N N . GLY A 1 72 ? 5.564 -5.426 -17.157 1.00 82.50 72 GLY A N 1
ATOM 546 C CA . GLY A 1 72 ? 4.673 -4.367 -17.632 1.00 82.50 72 GLY A CA 1
ATOM 547 C C . GLY A 1 72 ? 5.279 -2.950 -17.568 1.00 82.50 72 GLY A C 1
ATOM 548 O O . GLY A 1 72 ? 6.448 -2.771 -17.934 1.00 82.50 72 GLY A O 1
ATOM 549 N N . PRO A 1 73 ? 4.503 -1.928 -17.155 1.00 81.50 73 PRO A N 1
ATOM 550 C CA . PRO A 1 73 ? 4.903 -0.522 -17.246 1.00 81.50 73 PRO A CA 1
ATOM 551 C C . PRO A 1 73 ? 6.134 -0.185 -16.393 1.00 81.50 73 PRO A C 1
ATOM 553 O O . PRO A 1 73 ? 6.969 0.605 -16.825 1.00 81.50 73 PRO A O 1
ATOM 556 N N . TYR A 1 74 ? 6.320 -0.838 -15.243 1.00 84.38 74 TYR A N 1
ATOM 557 C CA . TYR A 1 74 ? 7.430 -0.553 -14.322 1.00 84.38 74 TYR A CA 1
ATOM 558 C C . TYR A 1 74 ? 8.772 -1.142 -14.753 1.00 84.38 74 TYR A C 1
ATOM 560 O O . TYR A 1 74 ? 9.822 -0.687 -14.298 1.00 84.38 74 TYR A O 1
ATOM 568 N N . ARG A 1 75 ? 8.765 -2.137 -15.650 1.00 82.81 75 ARG A N 1
ATOM 569 C CA . ARG A 1 75 ? 9.989 -2.580 -16.333 1.00 82.81 75 ARG A CA 1
ATOM 570 C C . ARG A 1 75 ? 10.459 -1.533 -17.345 1.00 82.81 75 ARG A C 1
ATOM 572 O O . ARG A 1 75 ? 11.659 -1.318 -17.466 1.00 82.81 75 ARG A O 1
ATOM 579 N N . ARG A 1 76 ? 9.523 -0.913 -18.073 1.00 83.38 76 ARG A N 1
ATOM 580 C CA . ARG A 1 76 ? 9.814 0.090 -19.113 1.00 83.38 76 ARG A CA 1
ATOM 581 C C . ARG A 1 76 ? 10.122 1.470 -18.527 1.00 83.38 76 ARG A C 1
ATOM 583 O O . ARG A 1 76 ? 10.965 2.175 -19.066 1.00 83.38 76 ARG A O 1
ATOM 590 N N . HIS A 1 77 ? 9.493 1.819 -17.404 1.00 81.88 77 HIS A N 1
ATOM 591 C CA . HIS A 1 77 ? 9.626 3.125 -16.758 1.00 81.88 77 HIS A CA 1
ATOM 592 C C . HIS A 1 77 ? 9.881 2.984 -15.245 1.00 81.88 77 HIS A C 1
ATOM 594 O O . HIS A 1 77 ? 8.959 3.143 -14.444 1.00 81.88 77 HIS A O 1
ATOM 600 N N . PRO A 1 78 ? 11.126 2.711 -14.810 1.00 78.50 78 PRO A N 1
ATOM 601 C CA . PRO A 1 78 ? 11.448 2.531 -13.390 1.00 78.50 78 PRO A CA 1
ATOM 602 C C . PRO A 1 78 ? 11.130 3.749 -12.511 1.00 78.50 78 PRO A C 1
ATOM 604 O O . PRO A 1 78 ? 10.703 3.576 -11.373 1.00 78.50 78 PRO A O 1
ATOM 607 N N . ALA A 1 79 ? 11.283 4.967 -13.044 1.00 82.31 79 ALA A N 1
ATOM 608 C CA . ALA A 1 79 ? 10.939 6.208 -12.343 1.00 82.31 79 ALA A CA 1
ATOM 609 C C . ALA A 1 79 ? 9.428 6.343 -12.080 1.00 82.31 79 ALA A C 1
ATOM 611 O O . ALA A 1 79 ? 9.024 6.883 -11.053 1.00 82.31 79 ALA A O 1
ATOM 612 N N . ARG A 1 80 ? 8.582 5.783 -12.959 1.00 86.06 80 ARG A N 1
ATOM 613 C CA . ARG A 1 80 ? 7.129 5.739 -12.743 1.00 86.06 80 ARG A CA 1
ATOM 614 C C . ARG A 1 80 ? 6.785 4.960 -11.474 1.00 86.06 80 ARG A C 1
ATOM 616 O O . ARG A 1 80 ? 5.942 5.407 -10.718 1.00 86.06 80 ARG A O 1
ATOM 623 N N . ARG A 1 81 ? 7.503 3.866 -11.178 1.00 87.88 81 ARG A N 1
ATOM 624 C CA . ARG A 1 81 ? 7.257 3.061 -9.967 1.00 87.88 81 ARG A CA 1
ATOM 625 C C . ARG A 1 81 ? 7.304 3.902 -8.693 1.00 87.88 81 ARG A C 1
ATOM 627 O O . ARG A 1 81 ? 6.539 3.643 -7.781 1.00 87.88 81 ARG A O 1
ATOM 634 N N . GLN A 1 82 ? 8.226 4.855 -8.601 1.00 85.12 82 GLN A N 1
ATOM 635 C CA . GLN A 1 82 ? 8.376 5.658 -7.386 1.00 85.12 82 GLN A CA 1
ATOM 636 C C . GLN A 1 82 ? 7.269 6.671 -7.203 1.00 85.12 82 GLN A C 1
ATOM 638 O O . GLN A 1 82 ? 6.786 6.809 -6.086 1.00 85.12 82 GLN A O 1
ATOM 643 N N . ARG A 1 83 ? 6.874 7.344 -8.286 1.00 89.50 83 ARG A N 1
ATOM 644 C CA . ARG A 1 83 ? 5.748 8.276 -8.251 1.00 89.50 83 ARG A CA 1
ATOM 645 C C . ARG A 1 83 ? 4.471 7.540 -7.874 1.00 89.50 83 ARG A C 1
ATOM 647 O O . ARG A 1 83 ? 3.904 7.846 -6.836 1.00 89.50 83 ARG A O 1
ATOM 654 N N . ASP A 1 84 ? 4.152 6.470 -8.603 1.00 93.25 84 ASP A N 1
ATOM 655 C CA . ASP A 1 84 ? 2.978 5.643 -8.321 1.00 93.25 84 ASP A CA 1
ATOM 656 C C . ASP A 1 84 ? 3.028 5.071 -6.884 1.00 93.25 84 ASP A C 1
ATOM 658 O O . ASP A 1 84 ? 2.006 5.001 -6.215 1.00 93.25 84 ASP A O 1
ATOM 662 N N . ALA A 1 85 ? 4.208 4.697 -6.364 1.00 93.06 85 ALA A N 1
ATOM 663 C CA . ALA A 1 85 ? 4.356 4.238 -4.978 1.00 93.06 85 ALA A CA 1
ATOM 664 C C . ALA A 1 85 ? 4.096 5.333 -3.938 1.00 93.06 85 ALA A C 1
ATOM 666 O O . ALA A 1 85 ? 3.465 5.050 -2.923 1.00 93.06 85 ALA A O 1
ATOM 667 N N . ALA A 1 86 ? 4.590 6.552 -4.158 1.00 92.88 86 ALA A N 1
ATOM 668 C CA . ALA A 1 86 ? 4.347 7.673 -3.255 1.00 92.88 86 ALA A CA 1
ATOM 669 C C . ALA A 1 86 ? 2.866 8.079 -3.264 1.00 92.88 86 ALA A C 1
ATOM 671 O O . ALA A 1 86 ? 2.272 8.240 -2.201 1.00 92.88 86 ALA A O 1
ATOM 672 N N . GLU A 1 87 ? 2.266 8.169 -4.452 1.00 96.44 87 GLU A N 1
ATOM 673 C CA . GLU A 1 87 ? 0.843 8.476 -4.631 1.00 96.44 87 GLU A CA 1
ATOM 674 C C . GLU A 1 87 ? -0.046 7.403 -3.993 1.00 96.44 87 GLU A C 1
ATOM 676 O O . GLU A 1 87 ? -0.983 7.727 -3.267 1.00 96.44 87 GLU A O 1
ATOM 681 N N . PHE A 1 88 ? 0.290 6.125 -4.178 1.00 97.25 88 PHE A N 1
ATOM 682 C CA . PHE A 1 88 ? -0.441 5.032 -3.548 1.00 97.25 88 PHE A CA 1
ATOM 683 C C . PHE A 1 88 ? -0.350 5.075 -2.017 1.00 97.25 88 PHE A C 1
ATOM 685 O O . PHE A 1 88 ? -1.358 4.921 -1.335 1.00 97.25 88 PHE A O 1
ATOM 692 N N . VAL A 1 89 ? 0.840 5.318 -1.454 1.00 96.75 89 VAL A N 1
ATOM 693 C CA . VAL A 1 89 ? 1.004 5.452 0.005 1.00 96.75 89 VAL A CA 1
ATOM 694 C C . VAL A 1 89 ? 0.178 6.619 0.547 1.00 96.75 89 VAL A C 1
ATOM 696 O O . VAL A 1 89 ? -0.471 6.460 1.577 1.00 96.75 89 VAL A O 1
ATOM 699 N N . ALA A 1 90 ? 0.161 7.759 -0.148 1.00 96.69 90 ALA A N 1
ATOM 700 C CA . ALA A 1 90 ? -0.678 8.894 0.227 1.00 96.69 90 ALA A CA 1
ATOM 701 C C . ALA A 1 90 ? -2.173 8.535 0.179 1.00 96.69 90 ALA A C 1
ATOM 703 O O . ALA A 1 90 ? -2.890 8.834 1.126 1.00 96.69 90 ALA A O 1
ATOM 704 N N . CYS A 1 91 ? -2.621 7.826 -0.862 1.00 97.88 91 CYS A N 1
ATOM 705 C CA . CYS A 1 91 ? -3.996 7.332 -0.978 1.00 97.88 91 CYS A CA 1
ATOM 706 C C . CYS A 1 91 ? -4.391 6.423 0.199 1.00 97.88 91 CYS A C 1
ATOM 708 O O . CYS A 1 91 ? -5.460 6.604 0.772 1.00 97.88 91 CYS A O 1
ATOM 710 N N . VAL A 1 92 ? -3.517 5.496 0.607 1.00 97.50 92 VAL A N 1
ATOM 711 C CA . VAL A 1 92 ? -3.776 4.608 1.754 1.00 97.50 92 VAL A CA 1
ATOM 712 C C . VAL A 1 92 ? -3.883 5.384 3.068 1.00 97.50 92 VAL A C 1
ATOM 714 O O . VAL A 1 92 ? -4.744 5.081 3.890 1.00 97.50 92 VAL A O 1
ATOM 717 N N . ILE A 1 93 ? -3.004 6.368 3.281 1.00 94.94 93 ILE A N 1
ATOM 718 C CA . ILE A 1 93 ? -3.029 7.218 4.481 1.00 94.94 93 ILE A CA 1
ATOM 719 C C . ILE A 1 93 ? -4.300 8.068 4.509 1.00 94.94 93 ILE A C 1
ATOM 721 O O . ILE A 1 93 ? -4.936 8.173 5.553 1.00 94.94 93 ILE A O 1
ATOM 725 N N . GLU A 1 94 ? -4.680 8.649 3.374 1.00 95.75 94 GLU A N 1
ATOM 726 C CA . GLU A 1 94 ? -5.877 9.476 3.264 1.00 95.75 94 GLU A CA 1
ATOM 727 C C . GLU A 1 94 ? -7.149 8.660 3.522 1.00 95.75 94 GLU A C 1
ATOM 729 O O . GLU A 1 94 ? -7.959 9.052 4.357 1.00 95.75 94 GLU A O 1
ATOM 734 N N . ASP A 1 95 ? -7.292 7.482 2.906 1.00 95.88 95 ASP A N 1
ATOM 735 C CA . ASP A 1 95 ? -8.430 6.592 3.171 1.00 95.88 95 ASP A CA 1
ATOM 736 C C . ASP A 1 95 ? -8.475 6.163 4.652 1.00 95.88 95 ASP A C 1
ATOM 738 O O . ASP A 1 95 ? -9.544 6.156 5.266 1.00 95.88 95 ASP A O 1
ATOM 742 N N . ALA A 1 96 ? -7.318 5.902 5.275 1.00 94.12 96 ALA A N 1
ATOM 743 C CA . ALA A 1 96 ? -7.264 5.610 6.705 1.00 94.12 96 ALA A CA 1
ATOM 744 C C . ALA A 1 96 ? -7.721 6.799 7.568 1.00 94.12 96 ALA A C 1
ATOM 746 O O . ALA A 1 96 ? -8.527 6.632 8.486 1.00 94.12 96 ALA A O 1
ATOM 747 N N . ASN A 1 97 ? -7.245 8.007 7.268 1.00 92.56 97 ASN A N 1
ATOM 748 C CA . ASN A 1 97 ? -7.670 9.211 7.975 1.00 92.56 97 ASN A CA 1
ATOM 749 C C . ASN A 1 97 ? -9.175 9.445 7.810 1.00 92.56 97 ASN A C 1
ATOM 751 O O . ASN A 1 97 ? -9.848 9.781 8.778 1.00 92.56 97 ASN A O 1
ATOM 755 N N . GLN A 1 98 ? -9.735 9.211 6.626 1.00 90.38 98 GLN A N 1
ATOM 756 C CA . GLN A 1 98 ? -11.168 9.375 6.378 1.00 90.38 98 GLN A CA 1
ATOM 757 C C . GLN A 1 98 ? -12.020 8.357 7.144 1.00 90.38 98 GLN A C 1
ATOM 759 O O . GLN A 1 98 ? -13.066 8.716 7.678 1.00 90.38 98 GLN A O 1
ATOM 764 N N . ARG A 1 99 ? -11.576 7.098 7.246 1.00 89.88 99 ARG A N 1
ATOM 765 C CA . ARG A 1 99 ? -12.330 6.029 7.927 1.00 89.88 99 ARG A CA 1
ATOM 766 C C . ARG A 1 99 ? -12.226 6.071 9.446 1.00 89.88 99 ARG A C 1
ATOM 768 O O . ARG A 1 99 ? -13.165 5.668 10.129 1.00 89.88 99 ARG A O 1
ATOM 775 N N . TRP A 1 100 ? -11.085 6.513 9.974 1.00 84.38 100 TRP A N 1
ATOM 776 C CA . TRP A 1 100 ? -10.794 6.443 11.409 1.00 84.38 100 TRP A CA 1
ATOM 777 C C . TRP A 1 100 ? -10.580 7.802 12.085 1.00 84.38 100 TRP A C 1
ATOM 779 O O . TRP A 1 100 ? -10.366 7.836 13.300 1.00 84.38 100 TRP A O 1
ATOM 789 N N . SER A 1 101 ? -10.738 8.926 11.375 1.00 67.56 101 SER A N 1
ATOM 790 C CA . SER A 1 101 ? -10.918 10.226 12.034 1.00 67.56 101 SER A CA 1
ATOM 791 C C . SER A 1 101 ? -12.250 10.240 12.797 1.00 67.56 101 SER A C 1
ATOM 793 O O . SER A 1 101 ? -13.323 10.029 12.242 1.00 67.56 101 SER A O 1
ATOM 795 N N . GLY A 1 102 ? -12.173 10.415 14.120 1.00 61.62 102 GLY A N 1
ATOM 796 C CA . GLY A 1 102 ? -13.341 10.444 15.013 1.00 61.62 102 GLY A CA 1
ATOM 797 C C . GLY A 1 102 ? -13.780 9.096 15.607 1.00 61.62 102 GLY A C 1
ATOM 798 O O . GLY A 1 102 ? -14.778 9.053 16.323 1.00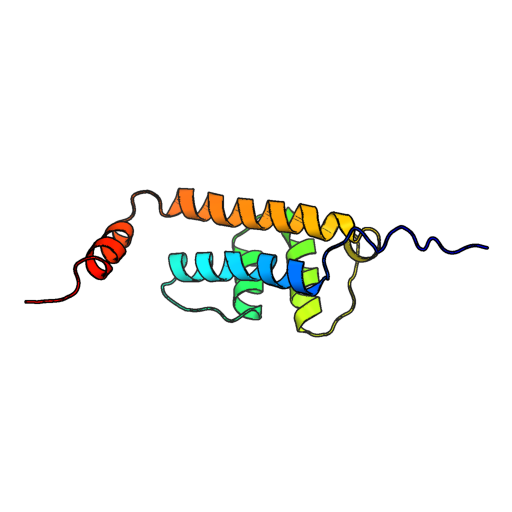 61.62 102 GLY A O 1
ATOM 799 N N . SER A 1 103 ? -13.053 7.998 15.370 1.00 53.09 103 SER A N 1
ATOM 800 C CA . SER A 1 103 ? -13.410 6.679 15.919 1.00 53.09 103 SER A CA 1
ATOM 801 C C . SER A 1 103 ? -13.027 6.536 17.414 1.00 53.09 103 SER A C 1
ATOM 803 O O . SER A 1 103 ? -11.992 7.071 17.826 1.00 53.09 103 SER A O 1
ATOM 805 N N . PRO A 1 104 ? -13.770 5.775 18.252 1.00 52.25 104 PRO A N 1
ATOM 806 C CA . PRO A 1 104 ? -13.459 5.565 19.678 1.00 52.25 104 PRO A CA 1
ATOM 807 C C . PRO A 1 104 ? -12.069 4.961 19.950 1.00 52.25 104 PRO A C 1
ATOM 809 O O . PRO A 1 104 ? -11.559 5.068 21.063 1.00 52.25 104 PRO A O 1
ATOM 812 N N . HIS A 1 105 ? -11.427 4.367 18.939 1.00 50.12 105 HIS A N 1
ATOM 813 C CA . HIS A 1 105 ? -10.048 3.874 19.002 1.00 50.12 105 HIS A CA 1
ATOM 814 C C . HIS A 1 105 ? -8.980 4.982 19.016 1.00 50.12 105 HIS A C 1
ATOM 816 O O . HIS A 1 105 ? -7.851 4.712 19.415 1.00 50.12 105 HIS A 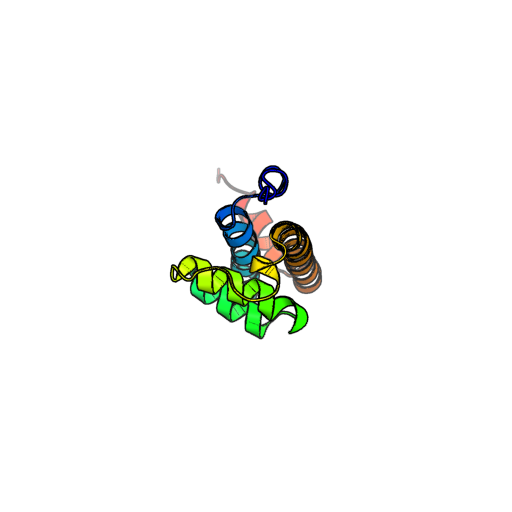O 1
ATOM 822 N N . GLY A 1 106 ? -9.324 6.237 18.697 1.00 48.72 106 GLY A N 1
ATOM 823 C CA . GLY A 1 106 ? -8.456 7.388 18.988 1.00 48.72 106 GLY A CA 1
ATOM 824 C C . GLY A 1 106 ? -8.213 7.571 20.494 1.00 48.72 106 GLY A C 1
ATOM 825 O O . GLY A 1 106 ? -7.138 7.993 20.903 1.00 48.72 106 GLY A O 1
ATOM 826 N N . ARG A 1 107 ? -9.164 7.128 21.329 1.00 49.91 107 ARG A N 1
ATOM 827 C CA . ARG A 1 107 ? -9.078 7.163 22.797 1.00 49.91 107 ARG A CA 1
ATOM 828 C C . ARG A 1 107 ? -8.206 6.044 23.391 1.00 49.91 107 ARG A C 1
ATOM 830 O O . ARG A 1 107 ? -7.860 6.098 24.565 1.00 49.91 107 ARG A O 1
ATOM 837 N N . LEU A 1 108 ? -7.839 5.025 22.606 1.00 47.06 108 LEU A N 1
ATOM 838 C CA . LEU A 1 108 ? -6.949 3.939 23.049 1.00 47.06 108 LEU A CA 1
ATOM 839 C C . LEU A 1 108 ? -5.481 4.385 23.117 1.00 47.06 108 LEU A C 1
ATOM 841 O O . LEU A 1 108 ? -4.731 3.874 23.945 1.00 47.06 108 LEU A O 1
ATOM 845 N N . LEU A 1 109 ? -5.083 5.376 22.314 1.00 47.38 109 LEU A N 1
ATOM 846 C CA . LEU A 1 109 ? -3.754 5.988 22.407 1.00 47.38 109 LEU A CA 1
ATOM 847 C C . LEU A 1 109 ? -3.658 6.985 23.574 1.00 47.38 109 LEU A C 1
ATOM 849 O O . LEU A 1 109 ? -2.608 7.053 24.210 1.00 47.38 109 LEU A O 1
ATOM 853 N N . ASP A 1 110 ? -4.759 7.645 23.955 1.00 46.53 110 ASP A N 1
ATOM 854 C CA . ASP A 1 110 ? -4.825 8.436 25.199 1.00 46.53 110 ASP A CA 1
ATOM 855 C C . ASP A 1 110 ? -4.602 7.569 26.454 1.00 46.53 110 ASP A C 1
ATOM 857 O O . ASP A 1 110 ? -4.049 8.036 27.448 1.00 46.53 110 ASP A O 1
ATOM 861 N N . ILE A 1 111 ? -4.984 6.285 26.411 1.00 49.00 111 ILE A N 1
ATOM 862 C CA . ILE A 1 111 ? -4.745 5.324 27.501 1.00 49.00 111 ILE A CA 1
ATOM 863 C C . ILE A 1 111 ? -3.264 4.920 27.570 1.00 49.00 111 ILE A C 1
ATOM 865 O O . ILE A 1 111 ? -2.710 4.825 28.663 1.00 49.00 111 ILE A O 1
ATOM 869 N N . VAL A 1 112 ? -2.597 4.735 26.425 1.00 54.94 112 VAL A N 1
ATOM 870 C CA . VAL A 1 112 ? -1.162 4.391 26.373 1.00 54.94 112 VAL A CA 1
ATOM 871 C C . VAL A 1 112 ? -0.281 5.557 26.847 1.00 54.94 112 VAL A C 1
ATOM 873 O O . VAL A 1 112 ? 0.750 5.324 27.473 1.00 54.94 112 VAL A O 1
ATOM 876 N N . HIS A 1 113 ? -0.700 6.808 26.631 1.00 52.69 113 HIS A N 1
ATOM 877 C CA . HIS A 1 113 ? 0.017 7.996 27.113 1.00 52.69 113 HIS A CA 1
ATOM 878 C C . HIS A 1 113 ? -0.243 8.355 28.592 1.00 52.69 113 HIS A C 1
ATOM 880 O O . HIS A 1 113 ? 0.429 9.239 29.121 1.00 52.69 113 HIS A O 1
ATOM 886 N N . ARG A 1 114 ? -1.162 7.666 29.290 1.00 49.16 114 ARG A N 1
ATOM 887 C CA . ARG A 1 114 ? -1.488 7.879 30.719 1.00 49.16 114 ARG A CA 1
ATOM 888 C C . ARG A 1 114 ? -0.762 6.911 31.672 1.00 49.16 114 ARG A C 1
ATOM 890 O O . ARG A 1 114 ? -1.217 6.675 32.787 1.00 49.16 114 ARG A O 1
ATOM 897 N N . TRP A 1 115 ? 0.352 6.334 31.232 1.00 29.72 115 TRP A N 1
ATOM 898 C CA . TRP A 1 115 ? 1.221 5.456 32.024 1.00 29.72 115 TRP A CA 1
ATOM 899 C C . TRP A 1 115 ? 2.524 6.207 32.362 1.00 29.72 115 TRP A C 1
ATOM 901 O O . TRP A 1 115 ? 3.097 6.802 31.446 1.00 29.72 115 TRP A O 1
ATOM 911 N N . PRO A 1 116 ? 3.004 6.235 33.626 1.00 47.44 116 PRO A N 1
ATOM 912 C CA . PRO A 1 116 ? 2.965 5.153 34.618 1.00 47.44 116 PRO A CA 1
ATOM 913 C C . PRO A 1 116 ? 1.924 5.343 35.739 1.00 47.44 116 PRO A C 1
ATOM 915 O O . PRO A 1 116 ? 1.489 6.470 35.976 1.00 47.44 116 PRO A O 1
ATOM 918 N N . PRO A 1 117 ? 1.522 4.268 36.447 1.00 44.88 117 PRO A N 1
ATOM 919 C CA . PRO A 1 117 ? 0.732 4.376 37.661 1.00 44.88 117 PRO A CA 1
ATOM 920 C C . PRO A 1 117 ? 1.629 4.797 38.828 1.00 44.88 117 PRO A C 1
ATOM 922 O O . PRO A 1 117 ? 2.809 4.438 38.882 1.00 44.88 117 PRO A O 1
ATOM 925 N N . SER A 1 118 ? 1.031 5.572 39.728 1.00 60.28 118 SER A N 1
ATOM 926 C CA . SER A 1 118 ? 1.552 5.938 41.044 1.00 60.28 118 SER A CA 1
ATOM 927 C C . SER A 1 118 ? 1.876 4.725 41.910 1.00 60.28 118 SER A C 1
ATOM 929 O O . SER A 1 118 ? 1.107 3.737 41.834 1.00 60.28 118 SER A O 1
#